Protein AF-A0A645DRS5-F1 (afdb_monomer)

Structure (mmCIF, N/CA/C/O backbone):
data_AF-A0A645DRS5-F1
#
_entry.id   AF-A0A645DRS5-F1
#
loop_
_atom_site.group_PDB
_atom_site.id
_atom_site.type_symbol
_atom_site.label_atom_id
_atom_site.label_alt_id
_atom_site.label_comp_id
_atom_site.label_asym_id
_atom_site.label_entity_id
_atom_site.label_seq_id
_atom_site.pdbx_PDB_ins_code
_atom_site.Cartn_x
_atom_site.Cartn_y
_atom_site.Cartn_z
_atom_site.occupancy
_atom_site.B_iso_or_equiv
_atom_site.auth_seq_id
_atom_site.auth_comp_id
_atom_site.auth_asym_id
_atom_site.auth_atom_id
_atom_site.pdbx_PDB_model_num
ATOM 1 N N . MET A 1 1 ? 11.971 2.803 -2.008 1.00 87.00 1 MET A N 1
ATOM 2 C CA . MET A 1 1 ? 11.333 3.231 -0.737 1.00 87.00 1 MET A CA 1
ATOM 3 C C . MET A 1 1 ? 9.816 3.227 -0.883 1.00 87.00 1 MET A C 1
ATOM 5 O O . MET A 1 1 ? 9.356 3.398 -2.005 1.00 87.00 1 MET A O 1
ATOM 9 N N . VAL A 1 2 ? 9.067 3.049 0.209 1.00 93.25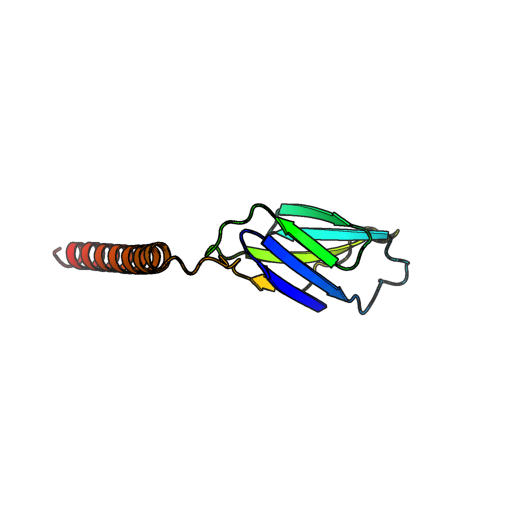 2 VAL A N 1
ATOM 10 C CA . VAL A 1 2 ? 7.594 3.154 0.237 1.00 93.25 2 VAL A CA 1
ATOM 11 C C . VAL A 1 2 ? 7.202 4.245 1.229 1.00 93.25 2 VAL A C 1
ATOM 13 O O . VAL A 1 2 ? 7.771 4.314 2.316 1.00 93.25 2 VAL A O 1
ATOM 16 N N . SER A 1 3 ? 6.235 5.067 0.845 1.00 93.06 3 SER A N 1
ATOM 17 C CA . SER A 1 3 ? 5.608 6.116 1.644 1.00 93.06 3 SER A CA 1
ATOM 18 C C . SER A 1 3 ? 4.106 5.854 1.724 1.00 93.06 3 SER A C 1
ATOM 20 O O . SER A 1 3 ? 3.514 5.307 0.793 1.00 93.06 3 SER A O 1
ATOM 22 N N . ALA A 1 4 ? 3.483 6.246 2.834 1.00 93.38 4 ALA A N 1
ATOM 23 C CA . ALA A 1 4 ? 2.057 6.047 3.051 1.00 93.38 4 ALA A CA 1
ATOM 24 C C . ALA A 1 4 ? 1.409 7.288 3.675 1.00 93.38 4 ALA A C 1
ATOM 26 O O . ALA A 1 4 ? 1.997 7.951 4.528 1.00 93.38 4 ALA A O 1
ATOM 27 N N . THR A 1 5 ? 0.184 7.586 3.250 1.00 93.06 5 THR A N 1
ATOM 28 C CA . THR A 1 5 ? -0.652 8.673 3.766 1.00 93.06 5 THR A CA 1
ATOM 29 C C . THR A 1 5 ? -1.976 8.089 4.243 1.00 93.06 5 THR A C 1
ATOM 31 O O . THR A 1 5 ? -2.695 7.459 3.468 1.00 93.06 5 THR A O 1
ATOM 34 N N . ALA A 1 6 ? -2.303 8.295 5.518 1.00 91.62 6 ALA A N 1
ATOM 35 C CA . ALA A 1 6 ? -3.557 7.833 6.099 1.00 91.62 6 ALA A CA 1
ATOM 36 C C . ALA A 1 6 ? -4.731 8.694 5.611 1.00 91.62 6 ALA A C 1
ATOM 38 O O . ALA A 1 6 ? -4.650 9.922 5.604 1.00 91.62 6 ALA A O 1
ATOM 39 N N . GLY A 1 7 ? -5.830 8.041 5.243 1.00 89.38 7 GLY A N 1
ATOM 40 C CA . GLY A 1 7 ? -7.117 8.663 4.951 1.00 89.38 7 GLY A CA 1
ATOM 41 C C . GLY A 1 7 ? -8.255 7.953 5.685 1.00 89.38 7 GLY A C 1
ATOM 42 O O . GLY A 1 7 ? -8.032 7.006 6.443 1.00 89.38 7 GLY A O 1
ATOM 43 N N . ASN A 1 8 ? -9.486 8.410 5.448 1.00 91.00 8 ASN A N 1
ATOM 44 C CA . ASN A 1 8 ? -10.675 7.825 6.061 1.00 91.00 8 ASN A CA 1
ATOM 45 C C . ASN A 1 8 ? -11.023 6.489 5.392 1.00 91.00 8 ASN A C 1
ATOM 47 O O . ASN A 1 8 ? -11.438 6.457 4.231 1.00 91.00 8 ASN A O 1
ATOM 51 N N . CYS A 1 9 ? -10.854 5.393 6.133 1.00 90.56 9 CYS A N 1
ATOM 52 C CA . CYS A 1 9 ? -11.025 4.019 5.658 1.00 90.56 9 CYS A CA 1
ATOM 53 C C . CYS A 1 9 ? -10.139 3.666 4.448 1.00 90.56 9 CYS A C 1
ATOM 55 O O . CYS A 1 9 ? -10.459 2.761 3.666 1.00 90.56 9 CYS A 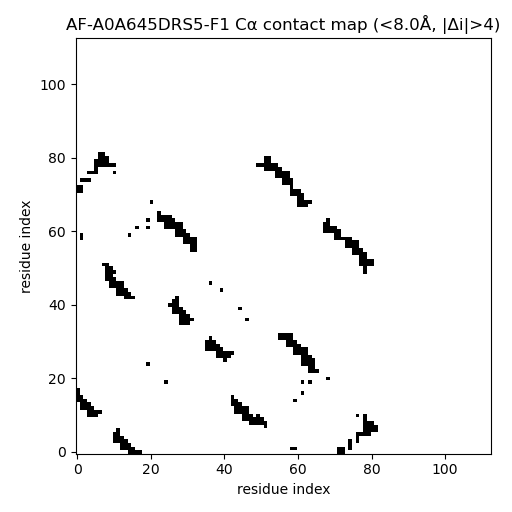O 1
ATOM 57 N N . CYS A 1 10 ? -9.035 4.392 4.259 1.00 92.62 10 CYS A N 1
ATOM 58 C CA . CYS A 1 10 ? -8.119 4.189 3.148 1.00 92.62 10 CYS A CA 1
ATOM 59 C C . CYS A 1 10 ? -6.689 4.616 3.485 1.00 92.62 10 CYS A C 1
ATOM 61 O O . CYS A 1 10 ? -6.442 5.381 4.416 1.00 92.62 10 CYS A O 1
ATOM 63 N N . VAL A 1 11 ? -5.741 4.116 2.701 1.00 96.31 11 VAL A N 1
ATOM 64 C CA . VAL A 1 11 ? -4.329 4.500 2.751 1.00 96.31 11 VAL A CA 1
ATOM 65 C C . VAL A 1 11 ? -3.856 4.752 1.329 1.00 96.31 11 VAL A C 1
ATOM 67 O O . VAL A 1 11 ? -3.971 3.879 0.469 1.00 96.31 11 VAL A O 1
ATOM 70 N N . GLY A 1 12 ? -3.312 5.942 1.086 1.00 94.56 12 GLY A N 1
ATOM 71 C CA . GLY A 1 12 ? -2.580 6.248 -0.137 1.00 94.56 12 GLY A CA 1
ATOM 72 C C . GLY A 1 12 ? -1.136 5.775 -0.009 1.00 94.56 12 GLY A C 1
ATOM 73 O O . GLY A 1 12 ? -0.439 6.196 0.909 1.00 94.56 12 GLY A O 1
ATOM 74 N N . LEU A 1 13 ? -0.698 4.909 -0.913 1.00 97.25 13 LEU A N 1
ATOM 75 C CA . LEU A 1 13 ? 0.663 4.399 -1.026 1.00 97.25 13 LEU A CA 1
ATOM 76 C C . LEU A 1 13 ? 1.354 5.039 -2.228 1.00 97.25 13 LEU A C 1
ATOM 78 O O . LEU A 1 13 ? 0.759 5.170 -3.297 1.00 97.25 13 LEU A O 1
ATOM 82 N N . GLU A 1 14 ? 2.623 5.382 -2.054 1.00 96.44 14 GLU A N 1
ATOM 83 C CA . GLU A 1 14 ? 3.523 5.834 -3.114 1.00 96.44 14 GLU A CA 1
ATOM 84 C C . GLU A 1 14 ? 4.880 5.161 -2.919 1.00 96.44 14 GLU A C 1
ATOM 86 O O . GLU A 1 14 ? 5.332 4.966 -1.787 1.00 96.44 14 GLU A O 1
ATOM 91 N N . TRP A 1 15 ? 5.543 4.781 -4.005 1.00 96.88 15 TRP A N 1
ATOM 92 C CA . TRP A 1 15 ? 6.850 4.144 -3.921 1.00 96.88 15 TRP A CA 1
ATOM 93 C C . TRP A 1 15 ? 7.796 4.569 -5.033 1.00 96.88 15 TRP A C 1
ATOM 95 O O . TRP A 1 15 ? 7.414 5.058 -6.090 1.00 96.88 15 TRP A O 1
ATOM 105 N N . PHE A 1 16 ? 9.078 4.342 -4.772 1.00 92.44 16 PHE A N 1
ATOM 106 C CA . PHE A 1 16 ? 10.159 4.542 -5.723 1.00 92.44 16 PHE A CA 1
ATOM 107 C C . PHE A 1 16 ? 11.042 3.299 -5.770 1.00 92.44 16 PHE A C 1
ATOM 109 O O . PHE A 1 16 ? 11.412 2.761 -4.716 1.00 92.44 16 PHE A O 1
ATOM 116 N N . VAL A 1 17 ? 11.399 2.871 -6.981 1.00 89.44 17 VAL A N 1
ATOM 117 C CA . VAL A 1 17 ? 12.296 1.736 -7.212 1.00 89.44 17 VAL A CA 1
ATOM 118 C C . VAL A 1 17 ? 13.691 2.233 -7.555 1.00 89.44 17 VAL A C 1
ATOM 120 O O . VAL A 1 17 ? 13.876 2.951 -8.531 1.00 89.44 17 VAL A O 1
ATOM 123 N N . GLU A 1 18 ? 14.668 1.833 -6.743 1.00 85.06 18 GLU A N 1
ATOM 124 C CA . GLU A 1 18 ? 16.077 2.201 -6.936 1.00 85.06 18 GLU A CA 1
ATOM 125 C C . GLU A 1 18 ? 16.790 1.277 -7.932 1.00 85.06 18 GLU A C 1
ATOM 127 O O . GLU A 1 18 ? 17.647 1.733 -8.684 1.00 85.06 18 GLU A O 1
ATOM 132 N N . ASP A 1 19 ? 16.416 -0.004 -7.957 1.00 87.00 19 ASP A N 1
ATOM 133 C CA . ASP A 1 19 ? 16.983 -1.030 -8.833 1.00 87.00 19 ASP A CA 1
ATOM 134 C C . ASP A 1 19 ? 15.859 -1.903 -9.404 1.00 87.00 19 ASP A C 1
ATOM 136 O O . ASP A 1 19 ? 15.030 -2.436 -8.665 1.00 87.00 19 ASP A O 1
ATOM 140 N N . ASN A 1 20 ? 15.827 -2.035 -10.730 1.00 86.25 20 ASN A N 1
ATOM 141 C CA . ASN A 1 20 ? 14.841 -2.828 -11.463 1.00 86.25 20 A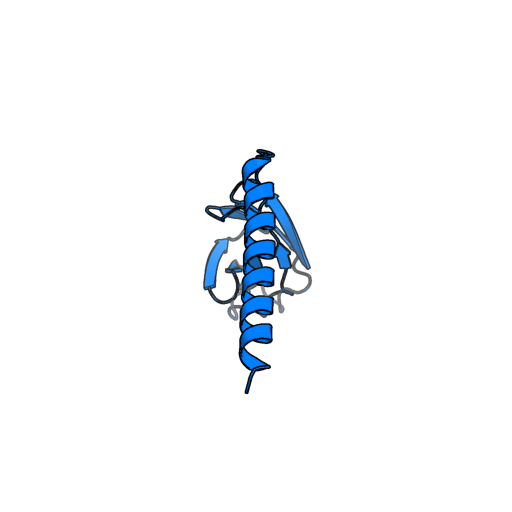SN A CA 1
ATOM 142 C C . ASN A 1 20 ? 15.312 -4.268 -11.752 1.00 86.25 20 ASN A C 1
ATOM 144 O O . ASN A 1 20 ? 14.635 -5.015 -12.463 1.00 86.25 20 ASN A O 1
ATOM 148 N N . GLY A 1 21 ? 16.481 -4.665 -11.242 1.00 84.50 21 GLY A N 1
ATOM 149 C CA . GLY A 1 21 ? 17.047 -5.995 -11.457 1.00 84.50 21 GLY A CA 1
ATOM 150 C C . GLY A 1 21 ? 17.493 -6.237 -12.901 1.00 84.50 21 GLY A C 1
ATOM 151 O O . GLY A 1 21 ? 17.590 -7.386 -13.327 1.00 84.50 21 GLY A O 1
ATOM 152 N N . GLY A 1 22 ? 17.741 -5.171 -13.671 1.00 88.81 22 GLY A N 1
ATOM 153 C CA . GLY A 1 22 ? 18.233 -5.251 -15.047 1.00 88.81 22 GLY A CA 1
ATOM 154 C C . GLY A 1 22 ? 17.159 -5.510 -16.108 1.00 88.81 22 GLY A C 1
ATOM 155 O O . GLY A 1 22 ? 17.493 -5.888 -17.230 1.00 88.81 22 GLY A O 1
ATOM 156 N N . SER A 1 23 ? 15.877 -5.33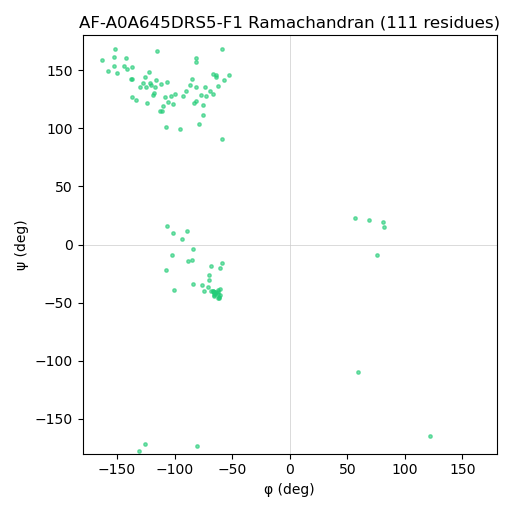7 -15.788 1.00 92.81 23 SER A N 1
ATOM 157 C CA . SER A 1 23 ? 14.770 -5.413 -16.752 1.00 92.81 23 SER A CA 1
ATOM 158 C C . SER A 1 23 ? 13.683 -4.403 -16.418 1.00 92.81 23 SER A C 1
ATOM 160 O O . SER A 1 23 ? 13.517 -4.024 -15.260 1.00 92.81 23 SER A O 1
ATOM 162 N N . ASP A 1 24 ? 12.934 -3.974 -17.432 1.00 95.12 24 ASP A N 1
ATOM 163 C CA . ASP A 1 24 ? 11.842 -3.023 -17.241 1.00 95.12 24 ASP A CA 1
ATOM 164 C C . ASP A 1 24 ? 10.759 -3.610 -16.329 1.00 95.12 24 ASP A C 1
ATOM 166 O O . ASP A 1 24 ? 10.376 -4.779 -16.447 1.00 95.12 24 ASP A O 1
ATOM 170 N N . ILE A 1 25 ? 10.274 -2.780 -15.407 1.00 96.56 25 ILE A N 1
ATOM 171 C CA . ILE A 1 25 ? 9.201 -3.148 -14.485 1.00 96.56 25 ILE A CA 1
ATOM 172 C C . ILE A 1 25 ? 7.882 -3.098 -15.249 1.00 96.56 25 ILE A C 1
ATOM 174 O O . ILE A 1 25 ? 7.577 -2.107 -15.910 1.00 96.56 25 ILE A O 1
ATOM 178 N N . MET A 1 26 ? 7.112 -4.178 -15.157 1.00 96.56 26 MET A N 1
ATOM 179 C CA . MET A 1 26 ? 5.840 -4.347 -15.857 1.00 96.56 26 MET A CA 1
ATO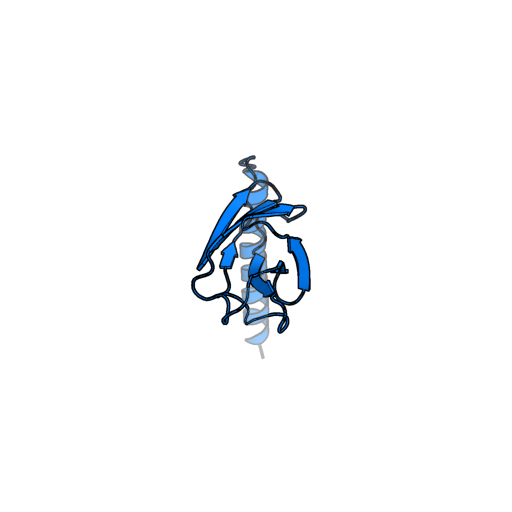M 180 C C . MET A 1 26 ? 4.652 -4.077 -14.931 1.00 96.56 26 MET A C 1
ATOM 182 O O . MET A 1 26 ? 3.671 -3.469 -15.353 1.00 96.56 26 MET A O 1
ATOM 186 N N . GLU A 1 27 ? 4.745 -4.512 -13.674 1.00 97.44 27 GLU A N 1
ATOM 187 C CA . GLU A 1 27 ? 3.717 -4.297 -12.656 1.00 97.44 27 GLU A CA 1
ATOM 188 C C . GLU A 1 27 ? 4.316 -4.256 -11.245 1.00 97.44 27 GLU A C 1
ATOM 190 O O . GLU A 1 27 ? 5.473 -4.617 -11.014 1.00 97.44 27 GLU A O 1
ATOM 195 N N . TYR A 1 28 ? 3.497 -3.821 -10.299 1.00 98.19 28 TYR A N 1
ATOM 196 C CA . TYR A 1 28 ? 3.752 -3.829 -8.871 1.00 98.19 28 TYR A CA 1
ATOM 197 C C . TYR A 1 28 ? 2.672 -4.634 -8.167 1.00 98.19 28 TYR A C 1
ATOM 199 O O . TYR A 1 28 ? 1.489 -4.491 -8.479 1.00 98.19 28 TYR A O 1
ATOM 207 N N . VAL A 1 29 ? 3.082 -5.430 -7.187 1.00 98.38 29 VAL A N 1
ATOM 208 C CA . VAL A 1 29 ? 2.195 -6.201 -6.318 1.00 98.38 29 VAL A CA 1
ATOM 209 C C . VAL A 1 29 ? 2.209 -5.572 -4.934 1.00 98.38 29 VAL A C 1
ATOM 211 O O . VAL A 1 29 ? 3.276 -5.361 -4.352 1.00 98.38 29 VAL A O 1
ATOM 214 N N . ILE A 1 30 ? 1.026 -5.259 -4.414 1.00 98.56 30 ILE A N 1
ATOM 215 C CA . ILE A 1 30 ? 0.838 -4.643 -3.103 1.00 98.56 30 ILE A CA 1
ATOM 216 C C . ILE A 1 30 ? 0.365 -5.718 -2.137 1.00 98.56 30 ILE A C 1
ATOM 218 O O . ILE A 1 30 ? -0.627 -6.406 -2.384 1.00 98.56 30 ILE A O 1
ATOM 222 N N . TYR A 1 31 ? 1.067 -5.822 -1.017 1.00 98.38 31 TYR A N 1
ATOM 223 C CA . TYR A 1 31 ? 0.780 -6.765 0.048 1.00 98.38 31 TYR A CA 1
ATOM 224 C C . TYR A 1 31 ? 0.290 -6.046 1.294 1.00 98.38 31 TYR A C 1
ATOM 226 O O . TYR A 1 31 ? 0.872 -5.035 1.684 1.00 98.38 31 TYR A O 1
ATOM 234 N N . GLN A 1 32 ? -0.731 -6.611 1.934 1.00 96.75 32 GLN A N 1
ATOM 235 C CA . GLN A 1 32 ? -1.140 -6.298 3.298 1.00 96.75 32 GLN A CA 1
ATOM 236 C C . GLN A 1 32 ? -0.750 -7.482 4.195 1.00 96.75 32 GLN A C 1
ATOM 238 O O . GLN A 1 32 ? -1.397 -8.533 4.194 1.00 96.75 32 GLN A O 1
ATOM 243 N N . GLY A 1 33 ? 0.354 -7.351 4.929 1.00 93.06 33 GLY A N 1
ATOM 244 C CA . GLY A 1 33 ? 1.001 -8.486 5.588 1.00 93.06 33 GLY A CA 1
ATOM 245 C C . GLY A 1 33 ? 1.418 -9.559 4.574 1.00 93.06 33 GLY A C 1
ATOM 246 O O . GLY A 1 33 ? 2.340 -9.359 3.790 1.00 93.06 33 GLY A O 1
ATOM 247 N N . THR A 1 34 ? 0.736 -10.709 4.576 1.00 92.81 34 THR A N 1
ATOM 248 C CA . THR A 1 34 ? 1.023 -11.822 3.641 1.00 92.81 34 THR A CA 1
ATOM 249 C C . THR A 1 34 ? 0.042 -11.922 2.474 1.00 92.81 34 THR A C 1
ATOM 251 O O . THR A 1 34 ? 0.282 -12.693 1.546 1.00 92.81 34 THR A O 1
ATOM 254 N N . GLU A 1 35 ? -1.046 -11.152 2.503 1.00 97.25 35 GLU A N 1
ATOM 255 C CA . GLU A 1 35 ? -2.094 -11.187 1.487 1.00 97.25 35 GLU A CA 1
ATOM 256 C C . GLU A 1 35 ? -1.783 -10.197 0.365 1.00 97.25 35 GLU A C 1
ATOM 258 O O . GLU A 1 35 ? -1.450 -9.041 0.622 1.00 97.25 35 GLU A O 1
ATOM 263 N N . GLU A 1 36 ? -1.890 -10.649 -0.883 1.00 97.94 36 GLU A N 1
ATOM 264 C CA . GLU A 1 36 ? -1.876 -9.764 -2.046 1.00 97.94 36 GLU A CA 1
ATOM 265 C C . GLU A 1 36 ? -3.227 -9.049 -2.141 1.00 97.94 36 GLU A C 1
ATOM 267 O O . GLU A 1 36 ? -4.261 -9.699 -2.284 1.00 97.94 36 GLU A O 1
ATOM 272 N N . VAL A 1 37 ? -3.216 -7.717 -2.085 1.00 98.12 37 VAL A N 1
ATOM 273 C CA . VAL A 1 37 ? -4.445 -6.906 -2.092 1.00 98.12 37 VAL A CA 1
ATOM 274 C C . VAL A 1 37 ? -4.673 -6.165 -3.405 1.00 98.12 37 VAL A C 1
ATOM 276 O O . VAL A 1 37 ? -5.808 -5.798 -3.706 1.00 98.12 37 VAL A O 1
ATOM 279 N N . ALA A 1 38 ? -3.621 -5.934 -4.196 1.00 98.00 38 ALA A N 1
ATOM 280 C CA . ALA A 1 38 ? -3.733 -5.236 -5.472 1.00 98.00 38 ALA A CA 1
ATOM 281 C C . ALA A 1 38 ? -2.512 -5.446 -6.377 1.00 98.00 38 ALA A C 1
ATOM 283 O O . ALA A 1 38 ? -1.399 -5.698 -5.908 1.00 98.00 38 ALA A O 1
ATOM 284 N N . ARG A 1 39 ? -2.732 -5.232 -7.681 1.00 98.25 39 ARG A N 1
ATOM 285 C CA . ARG A 1 39 ? -1.684 -5.040 -8.689 1.00 98.25 39 ARG A CA 1
ATOM 286 C C . ARG A 1 39 ? -1.903 -3.747 -9.455 1.00 98.25 39 ARG A C 1
ATOM 288 O O . ARG A 1 39 ? -3.046 -3.375 -9.722 1.00 98.25 39 ARG A O 1
ATOM 295 N N . THR A 1 40 ? -0.821 -3.069 -9.817 1.00 98.12 40 THR A N 1
ATOM 296 C CA . THR A 1 40 ? -0.872 -1.830 -10.606 1.00 98.12 40 THR A CA 1
ATOM 297 C C . THR A 1 40 ? 0.402 -1.637 -11.425 1.00 98.12 40 THR A C 1
ATOM 299 O O . THR A 1 40 ? 1.462 -2.120 -11.041 1.00 98.12 40 THR A O 1
ATOM 302 N N . SER A 1 41 ? 0.318 -0.921 -12.545 1.00 96.75 41 SER A N 1
ATOM 303 C CA . SER A 1 41 ? 1.490 -0.446 -13.296 1.00 96.75 41 SER A CA 1
ATOM 304 C C . SER A 1 41 ? 1.992 0.922 -12.820 1.00 96.75 41 SER A C 1
ATOM 306 O O . SER A 1 41 ? 3.089 1.336 -13.189 1.00 96.75 41 SER A O 1
ATOM 308 N N . ASP A 1 42 ? 1.194 1.637 -12.025 1.00 96.69 42 ASP A N 1
ATOM 309 C CA . ASP A 1 42 ? 1.549 2.948 -11.479 1.00 96.69 42 ASP A CA 1
ATOM 310 C C . ASP A 1 42 ? 2.440 2.816 -10.241 1.00 96.69 42 ASP A C 1
ATOM 312 O O . ASP A 1 42 ? 2.453 1.785 -9.579 1.00 96.69 42 ASP A O 1
ATOM 316 N N . VAL A 1 43 ? 3.153 3.887 -9.887 1.00 96.12 43 VAL A N 1
ATOM 317 C CA . VAL A 1 43 ? 3.991 3.964 -8.669 1.00 96.12 43 VAL A CA 1
ATOM 318 C C . VAL A 1 43 ? 3.234 4.474 -7.436 1.00 96.12 43 VAL A C 1
ATOM 320 O O . VAL A 1 43 ? 3.829 4.822 -6.416 1.00 96.12 43 VAL A O 1
ATOM 323 N N . LEU A 1 44 ? 1.911 4.550 -7.549 1.00 97.00 44 LEU A N 1
ATOM 324 C CA . LEU A 1 44 ? 1.003 4.953 -6.489 1.00 97.00 44 LEU A CA 1
ATOM 325 C C . LEU A 1 44 ? -0.260 4.099 -6.530 1.00 97.00 44 LEU A C 1
ATOM 327 O O . LEU A 1 44 ? -0.685 3.628 -7.587 1.00 97.00 44 LEU A O 1
ATOM 331 N N . HIS A 1 45 ? -0.876 3.905 -5.370 1.00 97.81 45 HIS A N 1
ATOM 332 C CA . HIS A 1 45 ? -2.135 3.183 -5.247 1.00 97.81 45 HIS A CA 1
ATOM 333 C C . HIS A 1 45 ? -2.859 3.569 -3.962 1.00 97.81 45 HIS A C 1
ATOM 335 O O . HIS A 1 45 ? -2.224 3.869 -2.959 1.00 97.81 45 HIS A O 1
ATOM 341 N N . THR A 1 46 ? -4.190 3.537 -3.961 1.00 97.19 46 THR A N 1
ATOM 342 C CA . THR A 1 46 ? -4.977 3.752 -2.739 1.00 97.19 46 THR A CA 1
ATOM 343 C C . THR A 1 46 ? -5.659 2.459 -2.335 1.00 97.19 46 THR A C 1
ATOM 345 O O . THR A 1 46 ? -6.543 1.982 -3.040 1.00 97.19 46 THR A O 1
ATOM 348 N N . VAL A 1 47 ? -5.276 1.923 -1.178 1.00 97.19 47 VAL A N 1
ATOM 349 C CA . VAL A 1 47 ? -5.958 0.782 -0.563 1.00 97.19 47 VAL A CA 1
ATOM 350 C C . VAL A 1 47 ? -7.185 1.310 0.174 1.00 97.19 47 VAL A C 1
ATOM 352 O O . VAL A 1 47 ? -7.070 2.193 1.022 1.00 97.19 47 VAL A O 1
ATOM 355 N N . THR A 1 48 ? -8.368 0.799 -0.158 1.00 95.00 48 THR A N 1
ATOM 356 C CA . THR A 1 48 ? -9.657 1.229 0.413 1.00 95.00 48 THR A CA 1
ATOM 357 C C . THR A 1 48 ? -10.326 0.113 1.207 1.00 95.00 48 THR A C 1
ATOM 359 O O . THR A 1 48 ? -9.981 -1.052 1.044 1.00 95.00 48 THR A O 1
ATOM 362 N N . GLY A 1 49 ? -11.343 0.452 2.002 1.00 92.12 49 GLY A N 1
ATOM 363 C CA . GLY A 1 49 ? -12.102 -0.536 2.779 1.00 92.12 49 GLY A CA 1
ATOM 364 C C . GLY A 1 49 ? -11.399 -0.946 4.073 1.00 92.12 49 GLY A C 1
ATOM 365 O O . GLY A 1 49 ? -11.713 -1.988 4.642 1.00 92.12 49 GLY A O 1
ATOM 366 N N . LEU A 1 50 ? -10.452 -0.125 4.528 1.00 92.25 50 LEU A N 1
ATOM 367 C CA . LEU A 1 50 ? -9.738 -0.323 5.780 1.00 92.25 50 LEU A CA 1
ATOM 368 C C . LEU A 1 50 ? -10.574 0.179 6.961 1.00 92.25 50 LEU A C 1
ATOM 370 O O . LEU A 1 50 ? -11.443 1.038 6.809 1.00 92.25 50 LEU A O 1
ATOM 374 N N . VAL A 1 51 ? -10.287 -0.340 8.151 1.00 90.00 51 VAL A N 1
ATOM 375 C CA . VAL A 1 51 ? -10.914 0.090 9.403 1.00 90.00 51 VAL A CA 1
ATOM 376 C C . VAL A 1 51 ? -10.046 1.174 10.039 1.00 90.00 51 VAL A C 1
ATOM 378 O O . VAL A 1 51 ? -8.844 0.988 10.221 1.00 90.00 51 VAL A O 1
ATOM 381 N N . ASN A 1 52 ? -10.643 2.314 10.384 1.00 87.75 52 ASN A N 1
ATOM 382 C CA . ASN A 1 52 ? -9.923 3.380 11.081 1.00 87.75 52 ASN A CA 1
ATOM 383 C C . ASN A 1 52 ? -9.456 2.914 12.465 1.00 87.75 52 ASN A C 1
ATOM 385 O O . ASN A 1 52 ? -10.139 2.144 13.137 1.00 87.75 52 ASN A O 1
ATOM 389 N N . GLY A 1 53 ? -8.279 3.376 12.888 1.00 87.69 53 GLY A N 1
ATOM 390 C CA . GLY A 1 53 ? -7.692 2.989 14.174 1.00 87.69 53 GLY A CA 1
ATOM 391 C C . GLY A 1 53 ? -7.073 1.584 14.208 1.00 87.69 53 GLY A C 1
ATOM 392 O O . GLY A 1 53 ? -6.374 1.270 15.167 1.00 87.69 53 GLY A O 1
ATOM 393 N N . ALA A 1 54 ? -7.262 0.762 13.170 1.00 89.12 54 ALA A N 1
ATOM 394 C CA . ALA A 1 54 ? -6.563 -0.511 13.022 1.00 89.12 54 ALA A CA 1
ATOM 395 C C . ALA A 1 54 ? -5.214 -0.312 12.316 1.00 89.12 54 ALA A C 1
ATOM 397 O O . ALA A 1 54 ? -5.109 0.442 11.351 1.00 89.12 54 ALA A O 1
ATOM 398 N N . GLU A 1 55 ? -4.177 -0.984 12.806 1.00 93.69 55 GLU A N 1
ATOM 399 C CA . GLU A 1 55 ? -2.845 -0.940 12.209 1.00 93.69 55 GLU A CA 1
ATOM 400 C C . GLU A 1 55 ? -2.756 -1.892 11.009 1.00 93.69 55 GLU A C 1
ATOM 402 O O . GLU A 1 55 ? -3.206 -3.038 11.073 1.00 93.69 55 GLU A O 1
ATOM 407 N N . TYR A 1 56 ? -2.158 -1.415 9.918 1.00 94.44 56 TYR A N 1
ATOM 408 C CA . TYR A 1 56 ? -1.923 -2.188 8.706 1.00 94.44 56 TYR A CA 1
ATOM 409 C C . TYR A 1 56 ? -0.457 -2.111 8.298 1.00 94.44 56 TYR A C 1
ATOM 411 O O . TYR A 1 56 ? 0.155 -1.044 8.324 1.00 94.44 56 TYR A O 1
ATOM 419 N N . ALA A 1 57 ? 0.080 -3.251 7.871 1.00 97.06 57 ALA A N 1
ATOM 420 C CA . ALA A 1 57 ? 1.426 -3.377 7.338 1.00 97.06 57 ALA A CA 1
ATOM 421 C C . ALA A 1 57 ? 1.367 -3.555 5.819 1.00 97.06 57 ALA A C 1
ATOM 423 O O . ALA A 1 57 ? 0.739 -4.500 5.337 1.00 97.06 57 ALA A O 1
ATOM 424 N N . PHE A 1 58 ? 2.026 -2.664 5.079 1.00 97.94 58 PHE A N 1
ATOM 425 C CA . PHE A 1 58 ? 2.085 -2.697 3.623 1.00 97.94 58 PHE A CA 1
ATOM 426 C C . PHE A 1 58 ? 3.501 -2.927 3.104 1.00 97.94 58 PHE A C 1
ATOM 428 O O . PHE A 1 58 ? 4.478 -2.375 3.617 1.00 97.94 58 PHE A O 1
ATOM 435 N N . GLN A 1 59 ? 3.593 -3.714 2.035 1.00 97.75 59 GLN A N 1
ATOM 436 C CA . GLN A 1 59 ? 4.814 -3.931 1.265 1.00 97.75 59 GLN A CA 1
ATOM 437 C C . GLN A 1 59 ? 4.502 -3.899 -0.227 1.00 97.75 59 GLN A C 1
ATOM 439 O O . GLN A 1 59 ? 3.396 -4.235 -0.646 1.00 97.75 59 GLN A O 1
ATOM 444 N N . VAL A 1 60 ? 5.493 -3.530 -1.034 1.00 97.88 60 VAL A N 1
ATOM 445 C CA . VAL A 1 60 ? 5.380 -3.524 -2.495 1.00 97.88 60 VAL A CA 1
ATOM 446 C C . VAL A 1 60 ? 6.504 -4.360 -3.092 1.00 97.88 60 VAL A C 1
ATOM 448 O O . VAL A 1 60 ? 7.655 -4.233 -2.673 1.00 97.88 60 VAL A O 1
ATOM 451 N N . ALA A 1 61 ? 6.179 -5.204 -4.067 1.00 96.75 61 ALA A N 1
ATOM 452 C CA . ALA A 1 61 ? 7.149 -5.931 -4.880 1.00 96.75 61 ALA A CA 1
ATOM 453 C C . ALA A 1 61 ? 7.026 -5.500 -6.345 1.00 96.75 61 ALA A C 1
ATOM 455 O O . ALA A 1 61 ? 5.921 -5.369 -6.869 1.00 96.75 61 ALA A O 1
ATOM 456 N N . ALA A 1 62 ? 8.160 -5.265 -7.004 1.00 97.25 62 ALA A N 1
ATOM 457 C CA . ALA A 1 62 ? 8.202 -5.005 -8.439 1.00 97.25 62 ALA A CA 1
ATOM 458 C C . ALA A 1 62 ? 8.237 -6.327 -9.211 1.00 97.25 62 ALA A C 1
ATOM 460 O O . ALA A 1 62 ? 8.907 -7.271 -8.795 1.00 97.25 62 ALA A O 1
ATOM 461 N N . VAL A 1 63 ? 7.556 -6.377 -10.351 1.00 96.88 63 VAL A N 1
ATOM 462 C CA . VAL A 1 63 ? 7.525 -7.536 -11.244 1.00 96.88 63 VAL A CA 1
ATOM 463 C C . VAL A 1 63 ? 8.091 -7.131 -12.594 1.00 96.88 63 VAL A C 1
ATOM 465 O O . VAL A 1 63 ? 7.660 -6.148 -13.200 1.00 96.88 63 VAL A O 1
ATOM 468 N N . ASN A 1 64 ? 9.052 -7.905 -13.078 1.00 95.56 64 ASN A N 1
ATOM 469 C CA . AS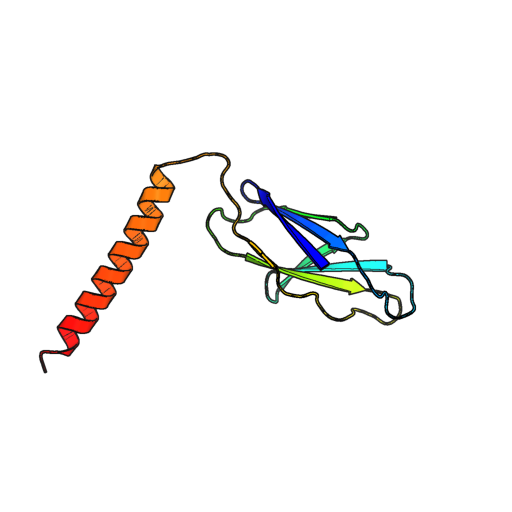N A 1 64 ? 9.622 -7.761 -14.412 1.00 95.56 64 ASN A CA 1
ATOM 470 C C . ASN A 1 64 ? 9.541 -9.103 -15.165 1.00 95.56 64 ASN A C 1
ATOM 472 O O . ASN A 1 64 ? 8.929 -10.063 -14.696 1.00 95.56 64 ASN A O 1
ATOM 476 N N . ALA A 1 65 ? 10.175 -9.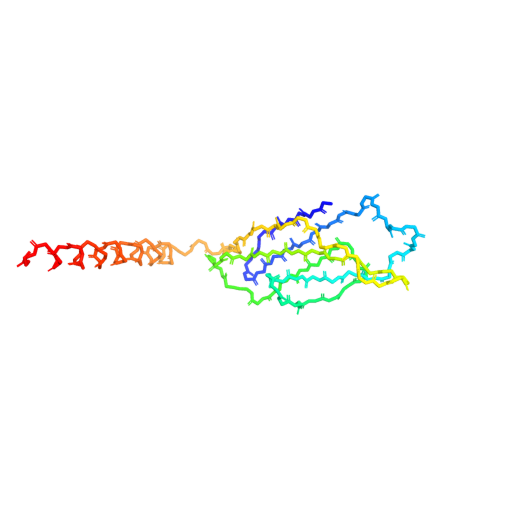192 -16.335 1.00 95.50 65 ALA A N 1
ATOM 477 C CA . ALA A 1 65 ? 10.173 -10.411 -17.150 1.00 95.50 65 ALA A CA 1
ATOM 478 C C . ALA A 1 65 ? 10.782 -11.651 -16.455 1.00 95.50 65 ALA A C 1
ATOM 480 O O . ALA A 1 65 ? 10.503 -12.775 -16.873 1.00 95.50 65 ALA A O 1
ATOM 481 N N . ALA A 1 66 ? 11.605 -11.472 -15.414 1.00 94.56 66 ALA A N 1
ATOM 482 C CA . ALA A 1 66 ? 12.156 -12.563 -14.610 1.00 94.56 66 ALA A CA 1
ATOM 483 C C . ALA A 1 66 ? 11.210 -13.021 -13.480 1.00 94.56 66 ALA A C 1
ATOM 485 O O . ALA A 1 66 ? 11.424 -14.095 -12.915 1.00 94.56 66 ALA A O 1
ATOM 486 N N . GLY A 1 67 ? 10.166 -12.244 -13.172 1.00 95.12 67 GLY A N 1
ATOM 487 C CA . GLY A 1 67 ? 9.172 -12.527 -12.138 1.00 95.12 67 GLY A CA 1
ATOM 488 C C . GLY A 1 67 ? 9.079 -11.436 -11.069 1.00 95.12 67 GLY A C 1
ATOM 489 O O . GLY A 1 67 ? 9.544 -10.311 -11.258 1.00 95.12 67 GLY A O 1
ATOM 490 N N . GLU A 1 68 ? 8.441 -11.777 -9.946 1.00 95.69 68 GLU A N 1
ATOM 491 C CA . GLU A 1 68 ? 8.334 -10.910 -8.768 1.00 95.69 68 GLU A CA 1
ATOM 492 C C . GLU A 1 68 ? 9.681 -10.829 -8.038 1.00 95.69 68 GLU A C 1
ATOM 494 O O . GLU A 1 68 ? 10.300 -11.844 -7.710 1.00 95.69 68 GLU A O 1
ATOM 499 N N . GLY A 1 69 ? 10.137 -9.603 -7.799 1.00 94.50 69 GLY A N 1
ATOM 500 C CA . GLY A 1 69 ? 11.334 -9.301 -7.030 1.00 94.50 69 GLY A CA 1
ATOM 501 C C . GLY A 1 69 ? 11.110 -9.340 -5.513 1.00 94.50 69 GLY A C 1
ATOM 502 O O . GLY A 1 69 ? 10.046 -9.719 -5.023 1.00 94.50 69 GLY A O 1
ATOM 503 N N . PRO A 1 70 ? 12.118 -8.935 -4.722 1.00 94.38 70 PRO A N 1
ATOM 504 C CA . PRO A 1 70 ? 11.968 -8.838 -3.277 1.00 94.38 70 PRO A CA 1
ATOM 505 C C . PRO A 1 70 ? 10.928 -7.778 -2.891 1.00 94.38 70 PRO A C 1
ATOM 507 O O . PRO A 1 70 ? 10.821 -6.722 -3.518 1.00 94.38 70 PRO A O 1
ATOM 510 N N . LYS A 1 71 ? 10.202 -8.044 -1.802 1.00 95.56 71 LYS A N 1
ATOM 511 C CA . LYS A 1 71 ? 9.310 -7.066 -1.171 1.00 95.56 71 LYS A CA 1
ATOM 512 C C . LYS A 1 71 ? 10.118 -5.913 -0.575 1.00 95.56 71 LYS A C 1
ATOM 514 O O . LYS A 1 71 ? 11.223 -6.109 -0.065 1.00 95.56 71 LYS A O 1
ATOM 519 N N . SER A 1 72 ? 9.539 -4.718 -0.596 1.00 95.62 72 SER A N 1
ATOM 520 C CA . SER A 1 72 ? 10.067 -3.554 0.109 1.00 95.62 72 SER A CA 1
ATOM 521 C C . SER A 1 72 ? 10.176 -3.790 1.620 1.00 95.62 72 SER A C 1
ATOM 523 O O . SER A 1 72 ? 9.581 -4.717 2.180 1.00 95.62 72 SER A O 1
ATOM 525 N N . ALA A 1 73 ? 10.867 -2.875 2.305 1.00 93.44 73 ALA A N 1
ATOM 526 C CA . ALA A 1 73 ? 10.688 -2.727 3.745 1.00 93.44 73 ALA A CA 1
ATOM 527 C C . ALA A 1 73 ? 9.197 -2.539 4.075 1.00 93.44 73 ALA A C 1
ATOM 529 O O . ALA A 1 73 ? 8.446 -1.951 3.288 1.00 93.44 73 ALA A O 1
ATOM 530 N N . GLU A 1 74 ? 8.795 -3.075 5.220 1.00 95.00 74 GLU A N 1
ATOM 531 C CA . GLU A 1 74 ? 7.433 -2.959 5.724 1.00 95.00 74 GLU A CA 1
ATOM 532 C C . GLU A 1 74 ? 7.139 -1.515 6.142 1.00 95.00 74 GLU A C 1
ATOM 534 O O . GLU A 1 74 ? 7.938 -0.878 6.833 1.00 95.00 74 GLU A O 1
ATOM 539 N N . MET A 1 75 ? 5.995 -1.003 5.694 1.00 94.06 75 MET A N 1
ATOM 540 C CA . MET A 1 75 ? 5.443 0.285 6.098 1.00 94.06 75 MET A CA 1
ATOM 541 C C . MET A 1 75 ? 4.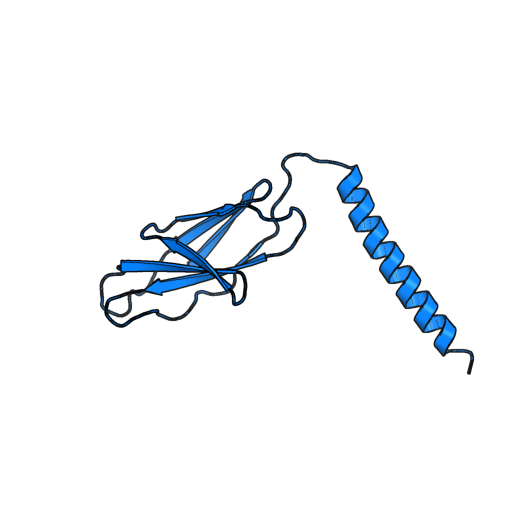205 0.038 6.951 1.00 94.06 75 MET A C 1
ATOM 543 O O . MET A 1 75 ? 3.230 -0.539 6.473 1.00 94.06 75 MET A O 1
ATOM 547 N N . ILE A 1 76 ? 4.235 0.505 8.195 1.00 95.38 76 ILE A N 1
ATOM 548 C CA . ILE A 1 76 ? 3.123 0.381 9.134 1.00 95.38 76 ILE A CA 1
ATOM 549 C C . ILE A 1 76 ? 2.353 1.698 9.172 1.00 95.38 76 ILE A C 1
ATOM 551 O O . ILE A 1 76 ? 2.948 2.765 9.339 1.00 95.38 76 ILE A O 1
ATOM 555 N N . ILE A 1 77 ? 1.032 1.635 9.020 1.00 94.19 77 ILE A N 1
ATOM 556 C CA . ILE A 1 77 ? 0.170 2.814 9.058 1.00 94.19 77 ILE A CA 1
ATOM 557 C C . ILE A 1 77 ? -1.225 2.491 9.593 1.00 94.19 77 ILE A C 1
ATOM 559 O O . ILE A 1 77 ? -1.777 1.416 9.360 1.00 94.19 77 ILE A O 1
ATOM 563 N N . THR A 1 78 ? -1.813 3.472 10.271 1.00 93.88 78 THR A N 1
ATOM 564 C CA . THR A 1 78 ? -3.169 3.408 10.814 1.00 93.88 78 THR A CA 1
ATOM 565 C C . THR A 1 78 ? -4.049 4.412 10.066 1.00 93.88 78 THR A C 1
ATOM 567 O O . THR A 1 78 ? -3.787 5.615 10.164 1.00 93.88 78 THR A O 1
ATOM 570 N N . PRO A 1 79 ? -5.073 3.970 9.310 1.00 91.94 79 PRO A N 1
ATOM 571 C CA . PRO A 1 79 ? -6.058 4.855 8.702 1.00 91.94 79 PRO A CA 1
ATOM 572 C C . PRO A 1 79 ? -6.738 5.711 9.767 1.00 91.94 79 PRO A C 1
ATOM 574 O O . PRO A 1 79 ? -7.022 5.251 10.881 1.00 91.94 79 PRO A O 1
ATOM 577 N N . LEU A 1 80 ? -6.995 6.967 9.418 1.00 87.31 80 LEU A N 1
ATOM 578 C CA . LEU A 1 80 ? -7.539 7.958 10.333 1.00 87.31 80 LEU A CA 1
ATOM 579 C C . LEU A 1 80 ? -8.891 8.425 9.819 1.00 87.31 80 LEU A C 1
ATOM 581 O O . LEU A 1 80 ? -9.027 8.847 8.671 1.00 87.31 80 LEU A O 1
ATOM 585 N N . SER A 1 81 ? -9.879 8.415 10.706 1.00 76.88 81 SER A N 1
ATOM 586 C CA . SER A 1 81 ? -11.139 9.090 10.438 1.00 76.88 81 SER A CA 1
ATOM 587 C C . SER A 1 81 ? -10.889 10.598 10.381 1.00 76.88 81 SER A C 1
ATOM 589 O O . SER A 1 81 ? -10.306 11.179 11.297 1.00 76.88 81 SER A O 1
ATOM 591 N N . ASP A 1 82 ? -11.360 11.247 9.319 1.00 68.25 82 ASP A N 1
ATOM 592 C CA . ASP A 1 82 ? -11.459 12.708 9.244 1.00 68.25 82 ASP A CA 1
ATOM 593 C C . ASP A 1 82 ? -12.518 13.251 10.217 1.00 68.25 82 ASP A C 1
ATOM 595 O O . ASP A 1 82 ? -12.497 14.423 10.603 1.00 68.25 82 ASP A O 1
ATOM 599 N N . ARG A 1 83 ? -13.423 12.379 10.677 1.00 53.97 83 ARG A N 1
ATOM 600 C CA . ARG A 1 83 ? -14.277 12.644 11.826 1.00 53.97 83 ARG A CA 1
ATOM 601 C C . ARG A 1 83 ? -13.455 12.407 13.083 1.00 53.97 83 ARG A C 1
ATOM 603 O O . ARG A 1 83 ? -13.268 11.266 13.497 1.00 53.97 83 ARG A O 1
ATOM 610 N N . TYR A 1 84 ? -13.025 13.486 13.729 1.00 50.59 84 TYR A N 1
ATOM 611 C CA . TYR A 1 84 ? -12.787 13.446 15.167 1.00 50.59 84 TYR A CA 1
ATOM 612 C C . TYR A 1 84 ? -14.112 13.055 15.836 1.00 50.59 84 TYR A C 1
ATOM 614 O O . TYR A 1 84 ? -14.958 13.911 16.091 1.00 50.59 84 TYR A O 1
ATOM 622 N N . ASP A 1 85 ? -14.333 11.756 16.036 1.00 57.94 85 ASP A N 1
ATOM 623 C CA . ASP A 1 85 ? -15.425 11.259 16.857 1.00 57.94 85 ASP A CA 1
ATOM 624 C C . ASP A 1 85 ? -14.866 11.005 18.265 1.00 57.94 85 ASP A C 1
ATOM 626 O O . ASP A 1 85 ? -14.213 9.982 18.501 1.00 57.94 85 ASP A O 1
ATOM 630 N N . PRO A 1 86 ? -15.070 11.932 19.222 1.00 57.25 86 PRO A N 1
ATOM 631 C CA . PRO A 1 86 ? -14.567 11.768 20.585 1.00 57.25 86 PRO A CA 1
ATOM 632 C C . PRO A 1 86 ? -15.105 10.498 21.262 1.00 57.25 86 PRO A C 1
ATOM 634 O O . PRO A 1 86 ? -14.545 10.055 22.265 1.00 57.25 86 PRO A O 1
ATOM 637 N N . THR A 1 87 ? -16.161 9.889 20.716 1.00 55.16 87 THR A N 1
ATOM 638 C CA . THR A 1 87 ? -16.750 8.652 21.222 1.00 55.16 87 THR A CA 1
ATOM 639 C C . THR A 1 87 ? -15.900 7.419 20.896 1.00 55.16 87 THR A C 1
ATOM 641 O O . THR A 1 87 ? -15.722 6.582 21.780 1.00 55.16 87 THR A O 1
ATOM 644 N N . GLU A 1 88 ? -15.304 7.315 19.700 1.00 62.31 88 GLU A N 1
ATOM 645 C CA . GLU A 1 88 ? -14.389 6.204 19.360 1.00 62.31 88 GLU A CA 1
ATOM 646 C C . GLU A 1 88 ? -13.082 6.285 20.157 1.00 62.31 88 GLU A C 1
ATOM 648 O O . GLU A 1 88 ? -12.601 5.279 20.679 1.00 62.31 88 GLU A O 1
ATOM 653 N N . ALA A 1 89 ? -12.545 7.496 20.342 1.00 59.72 89 ALA A N 1
ATOM 654 C CA . ALA A 1 89 ? -11.361 7.711 21.175 1.00 59.72 89 ALA A CA 1
ATOM 655 C C . ALA A 1 89 ? -11.598 7.275 22.634 1.00 59.72 89 ALA A C 1
ATOM 657 O O . ALA A 1 89 ? -10.719 6.690 23.272 1.00 59.72 89 ALA A O 1
ATOM 658 N N . LEU A 1 90 ? -12.804 7.517 23.161 1.00 60.88 90 LEU A N 1
ATOM 659 C CA . LEU A 1 90 ? -13.187 7.068 24.496 1.00 60.88 90 LEU A CA 1
ATOM 660 C C . LEU A 1 90 ? -13.369 5.542 24.550 1.00 60.88 90 LEU A C 1
ATOM 662 O O . LEU A 1 90 ? -12.988 4.924 25.540 1.00 60.88 90 LEU A O 1
ATOM 666 N N . GLN A 1 91 ? -13.902 4.921 23.494 1.00 65.62 91 GLN A N 1
ATOM 667 C CA . G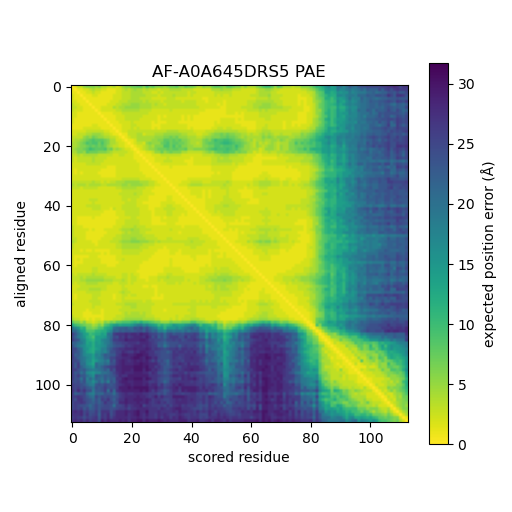LN A 1 91 ? -14.063 3.466 23.410 1.00 65.62 91 GLN A CA 1
ATOM 668 C C . GLN A 1 91 ? -12.724 2.720 23.379 1.00 65.62 91 GLN A C 1
ATOM 670 O O . GLN A 1 91 ? -12.584 1.734 24.101 1.00 65.62 91 GLN A O 1
ATOM 675 N N . ALA A 1 92 ? -11.736 3.196 22.615 1.00 62.09 92 ALA A N 1
ATOM 676 C CA . ALA A 1 92 ? -10.397 2.601 22.579 1.00 62.09 92 ALA A CA 1
ATOM 677 C C . ALA A 1 92 ? -9.709 2.662 23.957 1.00 62.09 92 ALA A C 1
ATOM 679 O O . ALA A 1 92 ? -9.223 1.649 24.459 1.00 62.09 92 ALA A O 1
ATOM 680 N N . LEU A 1 93 ? -9.780 3.815 24.636 1.00 67.12 93 LEU A N 1
ATOM 681 C CA . LEU A 1 93 ? -9.255 3.970 25.998 1.00 67.12 93 LEU A CA 1
ATOM 682 C C . LEU A 1 93 ? -9.973 3.060 27.009 1.00 67.12 93 LEU A C 1
ATOM 684 O O . LEU A 1 93 ? -9.347 2.503 27.912 1.00 67.12 93 LEU A O 1
ATOM 688 N N . VAL A 1 94 ? -11.294 2.901 26.871 1.00 72.94 94 VAL A N 1
ATOM 689 C CA . VAL A 1 94 ? -12.077 1.990 27.715 1.00 72.94 94 VAL A CA 1
ATOM 690 C C . VAL A 1 94 ? -11.685 0.535 27.451 1.00 72.94 94 VAL A C 1
ATOM 692 O O . VAL A 1 94 ? -11.559 -0.219 28.412 1.00 72.94 94 VAL A O 1
ATOM 695 N N . ALA A 1 95 ? -11.445 0.137 26.199 1.00 66.56 95 ALA A N 1
ATOM 696 C CA . ALA A 1 95 ? -11.000 -1.213 25.858 1.00 66.56 95 ALA A CA 1
ATOM 697 C C . ALA A 1 95 ? -9.637 -1.544 26.493 1.00 66.56 95 ALA A C 1
ATOM 699 O O . ALA A 1 95 ? -9.514 -2.583 27.145 1.00 66.56 95 ALA A O 1
ATOM 700 N N . ASP A 1 96 ? -8.663 -0.633 26.412 1.00 74.12 96 ASP A N 1
ATOM 701 C CA . ASP A 1 96 ? -7.349 -0.785 27.053 1.00 74.12 96 ASP A CA 1
ATOM 702 C C . ASP A 1 96 ? -7.459 -0.863 28.582 1.00 74.12 96 ASP A C 1
ATOM 704 O O . ASP A 1 96 ? -6.838 -1.714 29.225 1.00 74.12 96 ASP A O 1
ATOM 708 N N . ALA A 1 97 ? -8.300 -0.016 29.185 1.00 68.69 97 ALA A N 1
ATOM 709 C CA . ALA A 1 97 ? -8.539 -0.032 30.625 1.00 68.69 97 ALA A CA 1
ATOM 710 C C . ALA A 1 97 ? -9.228 -1.329 31.082 1.00 68.69 97 ALA A C 1
ATOM 712 O O . ALA A 1 97 ? -8.858 -1.897 32.110 1.00 68.69 97 ALA A O 1
ATOM 713 N N . VAL A 1 98 ? -10.204 -1.831 30.321 1.00 75.44 98 VAL A N 1
ATOM 714 C CA . VAL A 1 98 ? -10.888 -3.107 30.588 1.00 75.44 98 VAL A CA 1
ATOM 715 C C . VAL A 1 98 ? -9.933 -4.286 30.420 1.00 75.44 98 VAL A C 1
ATOM 717 O O . VAL A 1 98 ? -9.948 -5.204 31.247 1.00 75.44 98 VAL A O 1
ATOM 720 N N . PHE A 1 99 ? -9.063 -4.257 29.410 1.00 79.38 99 PHE A N 1
ATOM 721 C CA . PHE A 1 99 ? -8.031 -5.270 29.213 1.00 79.38 99 PHE A CA 1
ATOM 722 C C . PHE A 1 99 ? -7.046 -5.291 30.387 1.00 79.38 99 PHE A C 1
ATOM 724 O O . PHE A 1 99 ? -6.784 -6.351 30.960 1.00 79.38 99 PHE A O 1
ATOM 731 N N . LEU A 1 100 ? -6.581 -4.119 30.829 1.00 72.12 100 LEU A N 1
ATOM 732 C CA . LEU A 1 100 ? -5.676 -3.991 31.970 1.00 72.12 100 LEU A CA 1
ATOM 733 C C . LEU A 1 100 ? -6.341 -4.426 33.286 1.00 72.12 100 LEU A C 1
ATOM 735 O O . LEU A 1 100 ? -5.730 -5.142 34.080 1.00 72.12 100 LEU A O 1
ATOM 739 N N . MET A 1 101 ? -7.606 -4.057 33.507 1.00 76.44 101 MET A N 1
ATOM 740 C CA . MET A 1 101 ? -8.378 -4.496 34.676 1.00 76.44 101 MET A CA 1
ATOM 741 C C . MET A 1 101 ? -8.569 -6.015 34.691 1.00 76.44 101 MET A C 1
ATOM 743 O O . MET A 1 101 ? -8.402 -6.644 35.737 1.00 76.44 101 MET A O 1
ATOM 747 N N . SER A 1 102 ? -8.844 -6.617 33.534 1.00 76.25 102 SER A N 1
ATOM 748 C CA . SER A 1 102 ? -8.965 -8.071 33.385 1.00 76.25 102 SER A CA 1
ATOM 749 C C . SER A 1 102 ? -7.626 -8.771 33.634 1.00 76.25 102 SER A C 1
ATOM 751 O O . SER A 1 102 ? -7.576 -9.781 34.337 1.00 76.25 102 SER A O 1
ATOM 753 N N . LEU A 1 103 ? -6.521 -8.205 33.139 1.00 67.44 103 LEU A N 1
ATOM 754 C CA . LEU A 1 103 ? -5.176 -8.739 33.339 1.00 67.44 103 LEU A CA 1
ATOM 755 C C . LEU A 1 103 ? -4.759 -8.689 34.817 1.00 67.44 103 LEU A C 1
ATOM 757 O O . LEU A 1 103 ? -4.247 -9.681 35.339 1.00 67.44 103 LEU A O 1
ATOM 761 N N . ILE A 1 104 ? -5.041 -7.586 35.521 1.00 71.75 104 ILE A N 1
ATOM 762 C CA . ILE A 1 104 ? -4.791 -7.456 36.965 1.00 71.75 104 ILE A CA 1
ATOM 763 C C . ILE A 1 104 ? -5.682 -8.421 37.753 1.00 71.75 104 ILE A C 1
ATOM 765 O O . ILE A 1 104 ? -5.184 -9.100 38.647 1.00 71.75 104 ILE A O 1
ATOM 769 N N . ALA A 1 105 ? -6.970 -8.543 37.420 1.00 71.19 105 ALA A N 1
ATOM 770 C CA . ALA A 1 105 ? -7.886 -9.459 38.101 1.00 71.19 105 ALA A CA 1
ATOM 771 C C . ALA A 1 105 ? -7.433 -10.926 37.982 1.00 71.19 105 ALA A C 1
ATOM 773 O O . ALA A 1 105 ? -7.404 -11.648 38.979 1.00 71.19 105 ALA A O 1
ATOM 774 N N . ILE A 1 106 ? -6.990 -11.350 36.794 1.00 67.94 106 ILE A N 1
ATOM 775 C CA . ILE A 1 106 ? -6.421 -12.688 36.567 1.00 67.94 106 ILE A CA 1
ATOM 776 C C . ILE A 1 106 ? -5.118 -12.869 37.361 1.00 67.94 106 ILE A C 1
ATOM 778 O O . ILE A 1 106 ? -4.897 -13.924 37.958 1.00 67.94 106 ILE A O 1
ATOM 782 N N . HIS A 1 107 ? -4.262 -11.844 37.414 1.00 61.28 107 HIS A N 1
ATOM 783 C CA . HIS A 1 107 ? -3.004 -11.893 38.164 1.00 61.28 107 HIS A CA 1
ATOM 784 C C . HIS A 1 107 ? -3.217 -11.905 39.692 1.00 61.28 107 HIS A C 1
ATOM 786 O O . HIS A 1 107 ? -2.436 -12.519 40.417 1.00 61.28 107 HIS A O 1
ATOM 792 N N . MET A 1 108 ? -4.289 -11.277 40.186 1.00 71.62 108 MET A N 1
ATOM 793 C CA . MET A 1 108 ? -4.693 -11.271 41.598 1.00 71.62 108 MET A CA 1
ATOM 794 C C . MET A 1 108 ? -5.345 -12.595 42.026 1.00 71.62 108 MET A C 1
ATOM 796 O O . MET A 1 108 ? -5.123 -13.049 43.147 1.00 71.62 108 MET A O 1
ATOM 800 N N . LEU A 1 109 ? -6.103 -13.247 41.136 1.00 66.88 109 LEU A N 1
ATOM 801 C CA . LEU A 1 109 ? -6.726 -14.552 41.398 1.00 66.88 109 LEU A CA 1
ATOM 802 C C . LEU A 1 109 ? -5.704 -15.697 41.481 1.00 66.88 109 LEU A C 1
ATOM 804 O O . LEU A 1 109 ? -5.940 -16.665 42.194 1.00 66.88 109 LEU A O 1
ATOM 808 N N . ARG A 1 110 ? -4.541 -15.569 40.829 1.00 68.31 110 ARG A N 1
ATOM 809 C CA . ARG A 1 110 ? -3.462 -16.577 40.855 1.00 68.31 110 ARG A CA 1
ATOM 810 C C . ARG A 1 110 ? -2.508 -16.480 42.055 1.00 68.31 110 ARG A C 1
ATOM 812 O O . ARG A 1 110 ? -1.625 -17.317 42.175 1.00 68.31 110 ARG A O 1
ATOM 819 N N . ARG A 1 111 ? -2.645 -15.477 42.934 1.00 63.88 111 ARG A N 1
ATOM 820 C CA . ARG A 1 111 ? -1.803 -15.307 44.144 1.00 63.88 111 ARG A CA 1
ATOM 821 C C . ARG A 1 111 ? -2.477 -15.761 45.448 1.00 63.88 111 ARG A C 1
ATOM 823 O O . ARG A 1 111 ? -1.975 -15.445 46.524 1.00 63.88 111 ARG A O 1
ATOM 830 N N . ARG A 1 112 ? -3.626 -16.441 45.368 1.00 59.81 112 ARG A N 1
ATOM 831 C CA . ARG A 1 112 ? -4.372 -16.966 46.529 1.00 59.81 112 ARG A CA 1
ATOM 832 C C . ARG A 1 112 ? -4.282 -18.489 46.708 1.00 59.81 112 ARG A C 1
ATOM 834 O O . ARG A 1 112 ? -5.065 -19.028 47.484 1.00 59.81 112 ARG A O 1
ATOM 841 N N . GLU A 1 113 ? -3.335 -19.151 46.052 1.00 56.81 113 GLU A N 1
ATOM 842 C CA . GLU A 1 113 ? -2.979 -20.554 46.321 1.00 56.81 113 GLU A CA 1
ATOM 843 C C . GLU A 1 113 ? -1.569 -20.654 46.904 1.00 56.81 113 GLU A C 1
ATOM 845 O O . GLU A 1 113 ? -0.692 -19.883 46.445 1.00 56.81 113 GLU A O 1
#

pLDDT: mean 86.04, std 13.63, range [50.59, 98.56]

Nearest PDB structures (foldseek):
  1x5x-assembly1_A  TM=8.020E-01  e=2.557E-04  Homo sapiens
  5xwt-assembly1_C  TM=8.593E-01  e=1.276E-03  Mus musculus
  2db8-assembly1_A  TM=8.123E-01  e=4.147E-03  Homo sapiens
  6tpw-assembly1_A  TM=7.479E-01  e=2.300E-03  Homo sapiens
  8oe4-assembly1_D  TM=7.840E-01  e=2.430E-02  Homo sapiens

Sequence (113 aa):
MVSATAGNCCVGLEWFVEDNGGSDIMEYVIYQGTEEVARTSDVLHTVTGLVNGAEYAFQVAAVNAAGEGPKSAEMIITPLSDRYDPTEALQALVADAVFLMSLIAIHMLRRRE

Mean predicted aligned error: 10.47 Å

Foldseek 3Di:
DKDWDAAAQKIKIADDDPDPPPFDFQKKFKDFDPDTDDIDPDRIDMDGRHDAPDKTWMWMWTAGPVGTDDIDPIDIDGHHYPDPPVVVVVVVVVVVVVVVVVVVVVVVVVVPD

Organism: NCBI:txid1076179

Solvent-accessible surface area (backbone atoms only — not comparable to full-atom values): 6525 Å² total; per-residue (Å²): 92,76,49,78,44,66,31,64,29,21,36,41,38,39,52,51,84,92,73,64,86,91,43,71,74,66,35,32,41,35,25,52,73,89,44,80,76,50,74,42,75,61,60,56,51,72,52,70,85,47,59,53,78,42,81,43,42,38,33,46,22,50,23,33,93,93,41,77,51,73,64,47,75,78,44,78,51,50,21,39,58,84,64,85,50,70,63,59,61,50,49,55,54,48,48,54,51,51,51,51,53,50,52,49,52,56,58,58,66,68,71,77,118

InterPro domains:
  IPR003961 Fibronectin type III [PF00041] (12-75)
  IPR003961 Fibronectin type III [PS50853] (1-82)
  IPR003961 Fibronectin type III [cd00063] (13-78)
  IPR013783 Immunoglobulin-like fold [G3DSA:2.60.40.10] (1-83)
  IPR036116 Fibronectin type III superfamily [SSF49265] (10-86)

Radius of gyration: 19.98 Å; Cα contacts (8 Å, |Δi|>4): 196; chains: 1; bounding box: 35×34×64 Å

Secondary structure (DSSP, 8-state):
-EEEEEETTEEEEEE--S--TTS---EEEEEETTEEEEEESSSEEEEESPPTT--EEEEEEEEETTEEEEEPPPEEE----SS--HHHHHHHHHHHHHHHHHHHHHHHHTT--